Protein AF-A0A5K7YYY8-F1 (afdb_monomer_lite)

Organism: NCBI:txid947919

Structure (mmCIF, N/CA/C/O backbone):
data_AF-A0A5K7YYY8-F1
#
_entry.id   AF-A0A5K7YYY8-F1
#
loop_
_atom_site.group_PDB
_atom_site.id
_atom_site.type_symbol
_atom_site.label_atom_id
_atom_site.label_alt_id
_atom_site.label_comp_id
_atom_site.label_asym_id
_atom_site.label_entity_id
_atom_site.label_seq_id
_atom_site.pdbx_PDB_ins_code
_atom_site.Cartn_x
_atom_site.Cartn_y
_atom_site.Cartn_z
_atom_site.occupancy
_atom_site.B_iso_or_equiv
_atom_site.auth_seq_id
_atom_site.auth_comp_id
_atom_site.auth_asym_id
_atom_site.auth_atom_id
_atom_site.pdbx_PDB_model_num
ATOM 1 N N . MET A 1 1 ? -17.312 -10.309 27.354 1.00 45.38 1 MET A N 1
ATOM 2 C CA . MET A 1 1 ? -15.930 -9.870 27.073 1.00 45.38 1 MET A CA 1
ATOM 3 C C . MET A 1 1 ? -15.901 -8.392 27.376 1.00 45.38 1 MET A C 1
ATOM 5 O O . MET A 1 1 ? -16.301 -7.618 26.518 1.00 45.38 1 MET A O 1
ATOM 9 N N . ASP A 1 2 ? -15.488 -8.027 28.585 1.00 49.38 2 ASP A N 1
ATOM 10 C CA . ASP A 1 2 ? -15.286 -6.623 28.945 1.00 49.38 2 ASP A CA 1
ATOM 11 C C . ASP A 1 2 ? -13.941 -6.202 28.350 1.00 49.38 2 ASP A C 1
ATOM 13 O O . ASP A 1 2 ? -12.876 -6.382 28.940 1.00 49.38 2 ASP A O 1
ATOM 17 N N . GLY A 1 3 ? -13.985 -5.817 27.075 1.00 76.38 3 GLY A N 1
ATOM 18 C CA . GLY A 1 3 ? -12.804 -5.513 26.274 1.00 76.38 3 GLY A CA 1
ATOM 19 C C . GLY A 1 3 ? -12.278 -4.103 26.542 1.00 76.38 3 GLY A C 1
ATOM 20 O O . GLY A 1 3 ? -13.057 -3.183 26.770 1.00 76.38 3 GLY A O 1
ATOM 21 N N . ILE A 1 4 ? -10.958 -3.919 26.424 1.00 82.50 4 ILE A N 1
ATOM 22 C CA . ILE A 1 4 ? -10.235 -2.631 26.535 1.00 82.50 4 ILE A CA 1
ATOM 23 C C . ILE A 1 4 ? -10.937 -1.497 25.751 1.00 82.50 4 ILE A C 1
ATOM 25 O O . ILE A 1 4 ? -11.056 -0.375 26.235 1.00 82.50 4 ILE A O 1
ATOM 29 N N . TYR A 1 5 ? -11.486 -1.809 24.575 1.00 84.75 5 TYR A N 1
ATOM 30 C CA . TYR A 1 5 ? -12.253 -0.879 23.740 1.00 84.75 5 TYR A CA 1
ATOM 31 C C . TYR A 1 5 ? -13.534 -0.337 24.403 1.00 84.75 5 TYR A C 1
ATOM 33 O O . TYR A 1 5 ? -13.798 0.859 24.331 1.00 84.75 5 TYR A O 1
ATOM 41 N N . GLN A 1 6 ? -14.311 -1.179 25.097 1.00 84.62 6 GLN A N 1
ATOM 42 C CA . GLN A 1 6 ? -15.559 -0.759 25.760 1.00 84.62 6 GLN A CA 1
ATOM 43 C C . GLN A 1 6 ? -15.308 0.216 26.919 1.00 84.62 6 GLN A C 1
ATOM 45 O O . GLN A 1 6 ? -16.212 0.935 27.330 1.00 84.62 6 GLN A O 1
ATOM 50 N N . GLN A 1 7 ? -14.070 0.269 27.416 1.00 88.50 7 GLN A N 1
ATOM 51 C CA . GLN A 1 7 ? -13.622 1.216 28.437 1.00 88.50 7 GLN A CA 1
ATOM 52 C C . GLN A 1 7 ? -13.125 2.545 27.834 1.00 88.50 7 GLN A C 1
ATOM 54 O O . GLN A 1 7 ? -12.571 3.375 28.549 1.00 88.50 7 GLN A O 1
ATOM 59 N N . GLY A 1 8 ? -13.281 2.750 26.519 1.00 88.12 8 GLY A N 1
ATOM 60 C CA . GLY A 1 8 ? -12.842 3.961 25.819 1.00 88.12 8 GLY A CA 1
ATOM 61 C C . GLY A 1 8 ? -11.325 4.070 25.638 1.00 88.12 8 GLY A C 1
ATOM 62 O O . GLY A 1 8 ? -10.818 5.139 25.295 1.00 88.12 8 GLY A O 1
ATOM 63 N N . VAL A 1 9 ? -10.578 2.986 25.866 1.00 89.75 9 VAL A N 1
ATOM 64 C CA . VAL A 1 9 ? -9.119 2.990 25.727 1.00 89.75 9 VAL A CA 1
ATOM 65 C C . VAL A 1 9 ? -8.731 2.953 24.250 1.00 89.75 9 VAL A C 1
ATOM 67 O O . VAL A 1 9 ? -9.128 2.063 23.496 1.00 89.75 9 VAL A O 1
ATOM 70 N N . LYS A 1 10 ? -7.887 3.906 23.850 1.00 92.00 10 LYS A N 1
ATOM 71 C CA . LYS A 1 10 ? -7.346 4.021 22.493 1.00 92.00 10 LYS A CA 1
ATOM 72 C C . LYS A 1 10 ? -6.073 3.191 22.357 1.00 92.00 10 LYS A C 1
ATOM 74 O O . LYS A 1 10 ? -5.026 3.556 22.887 1.00 92.00 10 LYS A O 1
ATOM 79 N N . VAL A 1 11 ? -6.163 2.072 21.643 1.00 91.81 11 VAL A N 1
ATOM 80 C CA . VAL A 1 11 ? -5.027 1.170 21.405 1.00 91.81 11 VAL A CA 1
ATOM 81 C C . VAL A 1 11 ? -4.250 1.607 20.165 1.00 91.81 11 VAL A C 1
ATOM 83 O O . VAL A 1 11 ? -4.844 1.805 19.107 1.00 91.81 11 VAL A O 1
ATOM 86 N N . HIS A 1 12 ? -2.925 1.701 20.281 1.00 93.94 12 HIS A N 1
ATOM 87 C CA . HIS A 1 12 ? -2.021 1.939 19.156 1.00 93.94 12 HIS A CA 1
ATOM 88 C C . HIS A 1 12 ? -1.225 0.672 18.818 1.00 93.94 12 HIS A C 1
ATOM 90 O O . HIS A 1 12 ? -0.586 0.086 19.695 1.00 93.94 12 HIS A O 1
ATOM 96 N N . PHE A 1 13 ? -1.244 0.247 17.555 1.00 93.62 13 PHE A N 1
ATOM 97 C CA . PHE A 1 13 ? -0.447 -0.878 17.065 1.00 93.62 13 PHE A CA 1
ATOM 98 C C . PHE A 1 13 ? 0.879 -0.405 16.476 1.00 93.62 13 PHE A C 1
ATOM 100 O O . PHE A 1 13 ? 0.927 0.122 15.366 1.00 93.62 13 PHE A O 1
ATOM 107 N N . LEU A 1 14 ? 1.962 -0.696 17.197 1.00 92.56 14 LEU A N 1
ATOM 108 C CA . LEU A 1 14 ? 3.314 -0.367 16.762 1.00 92.56 14 LEU A CA 1
ATOM 109 C C . LEU A 1 14 ? 3.742 -1.227 15.566 1.00 92.56 14 LEU A C 1
ATOM 111 O O . LEU A 1 14 ? 3.837 -2.453 15.671 1.00 92.56 14 LEU A O 1
ATOM 115 N N . GLY A 1 15 ? 4.025 -0.587 14.431 1.00 89.62 15 GLY A N 1
ATOM 116 C CA . GLY A 1 15 ? 4.619 -1.221 13.250 1.00 89.62 15 GLY A CA 1
ATOM 117 C C . GLY A 1 15 ? 3.747 -2.261 12.531 1.00 89.62 15 GLY A C 1
ATOM 118 O O . GLY A 1 15 ? 4.261 -3.016 11.698 1.00 89.62 15 GLY A O 1
ATOM 119 N N . CYS A 1 16 ? 2.450 -2.349 12.838 1.00 89.88 16 CYS A N 1
ATOM 120 C CA . CYS A 1 16 ? 1.550 -3.309 12.200 1.00 89.88 16 CYS A CA 1
ATOM 121 C C . CYS A 1 16 ? 0.960 -2.728 10.911 1.00 89.88 16 CYS A C 1
ATOM 123 O O . CYS A 1 16 ? 0.465 -1.609 10.890 1.00 89.88 16 CYS A O 1
ATOM 125 N N . THR A 1 17 ? 0.968 -3.513 9.831 1.00 88.62 17 THR A N 1
ATOM 126 C CA . THR A 1 17 ? 0.376 -3.136 8.526 1.00 88.62 17 THR A CA 1
ATOM 127 C C . THR A 1 17 ? -0.426 -4.264 7.881 1.00 88.62 17 THR A C 1
ATOM 129 O O . THR A 1 17 ? -0.751 -4.221 6.697 1.00 88.62 17 THR A O 1
ATOM 132 N N . GLU A 1 18 ? -0.724 -5.313 8.644 1.00 90.88 18 GLU A N 1
ATOM 133 C CA . GLU A 1 18 ? -1.503 -6.447 8.156 1.00 90.88 18 GLU A CA 1
ATOM 134 C C . GLU A 1 18 ? -2.994 -6.122 8.248 1.00 90.88 18 GLU A C 1
ATOM 136 O O . GLU A 1 18 ? -3.508 -5.856 9.338 1.00 90.88 18 GLU A O 1
ATOM 141 N N . PHE A 1 19 ? -3.683 -6.153 7.104 1.00 92.19 19 PHE A N 1
ATOM 142 C CA . PHE A 1 19 ? -5.098 -5.797 7.008 1.00 92.19 19 PHE A CA 1
ATOM 143 C C . PHE A 1 19 ? -5.948 -6.613 7.980 1.00 92.19 19 PHE A C 1
ATOM 145 O O . PHE A 1 19 ? -6.731 -6.055 8.738 1.00 92.19 19 PHE A O 1
ATOM 152 N N . GLU A 1 20 ? -5.754 -7.931 8.018 1.00 90.50 20 GLU A N 1
ATOM 153 C CA . GLU A 1 20 ? -6.536 -8.831 8.863 1.00 90.50 20 GLU A CA 1
ATOM 154 C C . GLU A 1 20 ? -6.370 -8.568 10.362 1.00 90.50 20 GLU A C 1
ATOM 156 O O . GLU A 1 20 ? -7.292 -8.824 11.132 1.00 90.50 20 GLU A O 1
ATOM 161 N N . LYS A 1 21 ? -5.215 -8.044 10.783 1.00 90.62 21 LYS A N 1
ATOM 162 C CA . LYS A 1 21 ? -4.962 -7.728 12.190 1.00 90.62 21 LYS A CA 1
ATOM 163 C C . LYS A 1 21 ? -5.633 -6.422 12.576 1.00 90.62 21 LYS A C 1
ATOM 165 O O . LYS A 1 21 ? -6.196 -6.342 13.659 1.00 90.62 21 LYS A O 1
ATOM 170 N N . ILE A 1 22 ? -5.584 -5.418 11.703 1.00 93.81 22 ILE A N 1
ATOM 171 C CA . ILE A 1 22 ? -6.066 -4.068 12.013 1.00 93.81 22 ILE A CA 1
ATOM 172 C C . ILE A 1 22 ? -7.571 -3.951 11.754 1.00 93.81 22 ILE A C 1
ATOM 174 O O . ILE A 1 22 ? -8.306 -3.469 12.607 1.00 93.81 22 ILE A O 1
ATOM 178 N N . ALA A 1 23 ? -8.061 -4.439 10.615 1.00 93.25 23 ALA A N 1
ATOM 179 C CA . ALA A 1 23 ? -9.450 -4.254 10.193 1.00 93.25 23 ALA A CA 1
ATOM 180 C C . ALA A 1 23 ? -10.471 -4.999 11.071 1.00 93.25 23 ALA A C 1
ATOM 182 O O . ALA A 1 23 ? -11.639 -4.624 11.099 1.00 93.25 23 ALA A O 1
ATOM 183 N N . TYR A 1 24 ? -10.047 -6.048 11.783 1.00 92.19 24 TYR A N 1
ATOM 184 C CA . TYR A 1 24 ? -10.919 -6.888 12.615 1.00 92.19 24 TYR A CA 1
ATOM 185 C C . TYR A 1 24 ? -10.669 -6.730 14.120 1.00 92.19 24 TYR A C 1
ATOM 187 O O . TYR A 1 24 ? -11.197 -7.506 14.915 1.00 92.19 24 TYR A O 1
ATOM 195 N N . THR A 1 25 ? -9.877 -5.736 14.528 1.00 91.94 25 THR A N 1
ATOM 196 C CA . THR A 1 25 ? -9.658 -5.409 15.941 1.00 91.94 25 THR A CA 1
ATOM 197 C C . THR A 1 25 ? -9.934 -3.926 16.198 1.00 91.94 25 THR A C 1
ATOM 199 O O . THR A 1 25 ? -9.728 -3.108 15.301 1.00 91.94 25 THR A O 1
ATOM 202 N N . PRO A 1 26 ? -10.408 -3.550 17.400 1.00 91.50 26 PRO A N 1
ATOM 203 C CA . PRO A 1 26 ? -10.729 -2.165 17.734 1.00 91.50 26 PRO A CA 1
ATOM 204 C C . PRO A 1 26 ? -9.455 -1.365 18.066 1.00 91.50 26 PRO A C 1
ATOM 206 O O . PRO A 1 26 ? -9.228 -0.950 19.203 1.00 91.50 26 PRO A O 1
ATOM 209 N N . VAL A 1 27 ? -8.598 -1.181 17.066 1.00 92.00 27 VAL A N 1
ATOM 210 C CA . VAL A 1 27 ? -7.355 -0.407 17.156 1.00 92.00 27 VAL A CA 1
ATOM 211 C C . VAL A 1 27 ? -7.627 1.026 16.725 1.00 92.00 27 VAL A C 1
ATOM 213 O O . VAL A 1 27 ? -8.224 1.253 15.682 1.00 92.00 27 VAL A O 1
ATOM 216 N N . TYR A 1 28 ? -7.158 1.989 17.514 1.00 92.44 28 TYR A N 1
ATOM 217 C CA . TYR A 1 28 ? -7.353 3.411 17.240 1.00 92.44 28 TYR A CA 1
ATOM 218 C C . TYR A 1 28 ? -6.363 3.947 16.199 1.00 92.44 28 TYR A C 1
ATOM 220 O O . TYR A 1 28 ? -6.704 4.814 15.402 1.00 92.44 28 TYR A O 1
ATOM 228 N N . SER A 1 29 ? -5.121 3.461 16.209 1.00 93.12 29 SER A N 1
ATOM 229 C CA . SER A 1 29 ? -4.105 3.884 15.242 1.00 93.12 29 SER A CA 1
ATOM 230 C C . SER A 1 29 ? -3.000 2.845 15.069 1.00 93.12 29 SER A C 1
ATOM 232 O O . SER A 1 29 ? -2.782 1.997 15.933 1.00 93.12 29 SER A O 1
ATOM 234 N N . ALA A 1 30 ? -2.272 2.925 13.958 1.00 94.06 30 ALA A N 1
ATOM 235 C CA . ALA A 1 30 ? -1.084 2.123 13.690 1.00 94.06 30 ALA A CA 1
ATOM 236 C C . ALA A 1 30 ? -0.047 2.965 12.939 1.00 94.06 30 ALA A C 1
ATOM 238 O O . ALA A 1 30 ? -0.411 3.901 12.228 1.00 94.06 30 ALA A O 1
ATOM 239 N N . ASP A 1 31 ? 1.233 2.641 13.091 1.00 91.56 31 ASP A N 1
ATOM 240 C CA . ASP A 1 31 ? 2.322 3.309 12.378 1.00 91.56 31 ASP A CA 1
ATOM 241 C C . ASP A 1 31 ? 3.114 2.335 11.494 1.00 91.56 31 ASP A C 1
ATOM 243 O O . ASP A 1 31 ? 3.097 1.113 11.671 1.00 91.56 31 ASP A O 1
ATOM 247 N N . SER A 1 32 ? 3.821 2.881 10.500 1.00 88.81 32 SER A N 1
ATOM 248 C CA . SER A 1 32 ? 4.701 2.082 9.655 1.00 88.81 32 SER A CA 1
ATOM 249 C C . SER A 1 32 ? 5.756 2.902 8.929 1.00 88.81 32 SER A C 1
ATOM 251 O O . SER A 1 32 ? 5.464 3.878 8.245 1.00 88.81 32 SER A O 1
ATOM 253 N N . THR A 1 33 ? 6.994 2.409 8.954 1.00 89.56 33 THR A N 1
ATOM 254 C CA . THR A 1 33 ? 8.081 2.8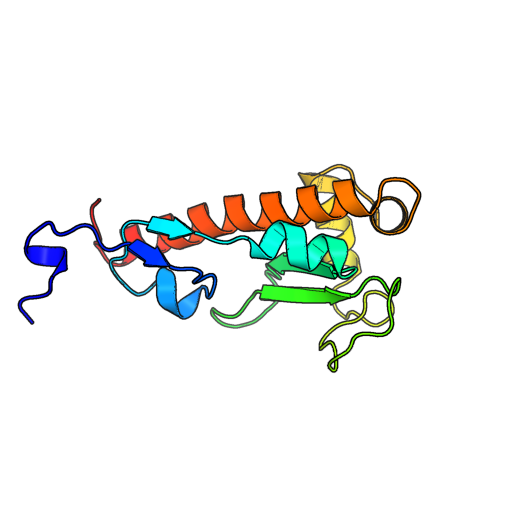69 8.064 1.00 89.56 33 THR A CA 1
ATOM 255 C C . THR A 1 33 ? 8.182 2.037 6.781 1.00 89.56 33 THR A C 1
ATOM 257 O O . THR A 1 33 ? 9.094 2.214 5.966 1.00 89.56 33 THR A O 1
ATOM 260 N N . THR A 1 34 ? 7.258 1.090 6.595 1.00 88.94 34 THR A N 1
ATOM 261 C CA . THR A 1 34 ? 7.353 0.063 5.554 1.00 88.94 34 THR A CA 1
ATOM 262 C C . THR A 1 34 ? 7.184 0.645 4.153 1.00 88.94 34 THR A C 1
ATOM 264 O O . THR A 1 34 ? 7.803 0.127 3.226 1.00 88.94 34 THR A O 1
ATOM 267 N N . TRP A 1 35 ? 6.425 1.734 3.985 1.00 87.31 35 TRP A N 1
ATOM 268 C CA . TRP A 1 35 ? 6.228 2.400 2.690 1.00 87.31 35 TRP A CA 1
ATOM 269 C C . TRP A 1 35 ? 7.558 2.818 2.042 1.00 87.31 35 TRP A C 1
ATOM 271 O O . TRP A 1 35 ? 7.822 2.476 0.887 1.00 87.31 35 TRP A O 1
ATOM 281 N N . ASN A 1 36 ? 8.441 3.454 2.817 1.00 87.50 36 ASN A N 1
ATOM 282 C CA . ASN A 1 36 ? 9.731 3.943 2.333 1.00 87.50 36 ASN A CA 1
ATOM 283 C C . ASN A 1 36 ? 10.728 2.791 2.154 1.00 87.50 36 ASN A C 1
ATOM 285 O O . ASN A 1 36 ? 11.347 2.630 1.102 1.00 87.50 36 ASN A O 1
ATOM 289 N N . ARG A 1 37 ? 10.834 1.918 3.168 1.00 87.56 37 ARG A N 1
ATOM 290 C CA . ARG A 1 37 ? 11.749 0.762 3.135 1.00 87.56 37 ARG A CA 1
ATOM 291 C C . ARG A 1 37 ? 11.449 -0.178 1.966 1.00 87.56 37 ARG A C 1
ATOM 293 O O . ARG A 1 37 ? 12.374 -0.721 1.369 1.00 87.56 37 ARG A O 1
ATOM 300 N N . THR A 1 38 ? 10.170 -0.361 1.638 1.00 86.31 38 THR A N 1
ATOM 301 C CA . THR A 1 38 ? 9.729 -1.195 0.511 1.00 86.31 38 THR A CA 1
ATOM 302 C C . THR A 1 38 ? 10.073 -0.540 -0.823 1.00 86.31 38 THR A C 1
ATOM 304 O O . THR A 1 38 ? 10.658 -1.207 -1.676 1.00 86.31 38 THR A O 1
ATOM 307 N N . GLY A 1 39 ? 9.831 0.768 -0.965 1.00 86.19 39 GLY A N 1
ATOM 308 C CA . GLY A 1 39 ?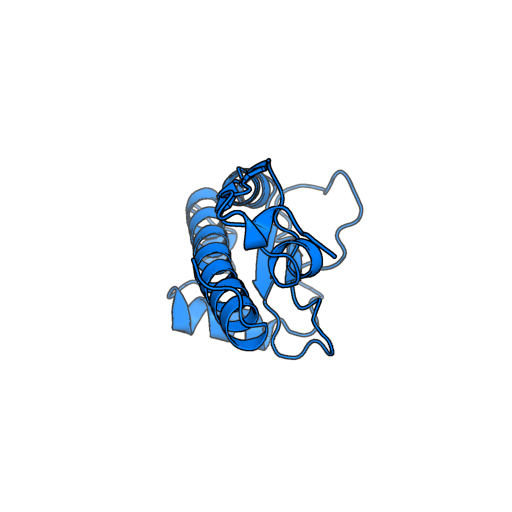 10.214 1.525 -2.161 1.00 86.19 39 GLY A CA 1
ATOM 309 C C . GLY A 1 39 ? 11.721 1.470 -2.435 1.00 86.19 39 GLY A C 1
ATOM 310 O O . GLY A 1 39 ? 12.143 1.106 -3.534 1.00 86.19 39 GLY A O 1
ATOM 311 N N . GLY A 1 40 ? 12.546 1.699 -1.407 1.00 86.00 40 GLY A N 1
ATOM 312 C CA . GLY A 1 40 ? 14.012 1.598 -1.502 1.00 86.00 40 GLY A CA 1
ATOM 313 C C . GLY A 1 40 ? 14.555 0.183 -1.761 1.00 86.00 40 GLY A C 1
ATOM 314 O O . GLY A 1 40 ? 15.703 0.014 -2.194 1.00 86.00 40 GLY A O 1
ATOM 315 N N . ALA A 1 41 ? 13.733 -0.843 -1.525 1.00 87.44 41 ALA A N 1
ATOM 316 C CA . ALA A 1 41 ? 14.023 -2.236 -1.855 1.00 87.44 41 ALA A CA 1
ATOM 317 C C . ALA A 1 41 ? 13.559 -2.641 -3.268 1.00 87.44 41 ALA A C 1
ATOM 319 O O . ALA A 1 41 ? 13.642 -3.825 -3.598 1.00 87.44 41 ALA A O 1
ATOM 320 N N . GLY A 1 42 ? 13.076 -1.696 -4.084 1.00 90.19 42 GLY A N 1
ATOM 321 C CA . GLY A 1 42 ? 12.645 -1.962 -5.460 1.00 90.19 42 GLY A CA 1
ATOM 322 C C . GLY A 1 42 ? 11.277 -2.622 -5.555 1.00 90.19 42 GLY A C 1
ATOM 323 O O . GLY A 1 42 ? 11.069 -3.518 -6.375 1.00 90.19 42 GLY A O 1
ATOM 324 N N . ARG A 1 43 ? 10.364 -2.259 -4.646 1.00 92.62 43 ARG A N 1
ATOM 325 C CA . ARG A 1 43 ? 9.051 -2.895 -4.526 1.00 92.62 43 ARG A CA 1
ATOM 326 C C . ARG A 1 43 ? 7.935 -1.883 -4.330 1.00 92.62 43 ARG A C 1
ATOM 328 O O . ARG A 1 43 ? 8.140 -0.838 -3.706 1.00 92.62 43 ARG A O 1
ATOM 335 N N . ILE A 1 44 ? 6.747 -2.266 -4.782 1.00 95.62 44 ILE A N 1
ATOM 336 C CA . ILE A 1 44 ? 5.505 -1.538 -4.529 1.00 95.62 44 ILE A CA 1
ATOM 337 C C . ILE A 1 44 ? 4.432 -2.428 -3.898 1.00 95.62 44 ILE A C 1
ATOM 339 O O . ILE A 1 44 ? 4.474 -3.659 -4.010 1.00 95.62 44 ILE A O 1
ATOM 343 N N . PHE A 1 45 ? 3.475 -1.791 -3.233 1.00 95.81 45 PHE A N 1
ATOM 344 C CA . PHE A 1 45 ? 2.238 -2.399 -2.767 1.00 95.81 45 PHE A CA 1
ATOM 345 C C . PHE A 1 45 ? 1.116 -2.186 -3.772 1.00 95.81 45 PHE A C 1
ATOM 347 O O . PHE A 1 45 ? 0.930 -1.086 -4.283 1.00 95.81 45 PHE A O 1
ATOM 354 N N . TYR A 1 46 ? 0.345 -3.241 -4.003 1.00 96.12 46 TYR A N 1
ATOM 355 C CA . TYR A 1 46 ? -0.865 -3.187 -4.803 1.00 96.12 46 TYR A CA 1
ATOM 356 C C . TYR A 1 46 ? -1.978 -3.944 -4.093 1.00 96.12 46 TYR A C 1
ATOM 358 O O . TYR A 1 46 ? -1.825 -5.113 -3.734 1.00 96.12 46 TYR A O 1
ATOM 366 N N . TRP A 1 47 ? -3.102 -3.271 -3.867 1.00 95.00 47 TRP A N 1
ATOM 367 C CA . TRP A 1 47 ? -4.310 -3.931 -3.396 1.00 95.00 47 TRP A CA 1
ATOM 368 C C . TRP A 1 47 ? -5.056 -4.489 -4.596 1.00 95.00 47 TRP A C 1
ATOM 370 O O . TRP A 1 47 ? -5.760 -3.767 -5.296 1.00 95.00 47 TRP A O 1
ATOM 380 N N . ASN A 1 48 ? -4.880 -5.779 -4.847 1.00 94.75 48 ASN A N 1
ATOM 381 C CA . ASN A 1 48 ? -5.421 -6.418 -6.029 1.00 94.75 48 ASN A CA 1
ATOM 382 C C . ASN A 1 48 ? -6.916 -6.741 -5.830 1.00 94.75 48 ASN A C 1
ATOM 384 O O . ASN A 1 48 ? -7.246 -7.655 -5.062 1.00 94.75 48 ASN A O 1
ATOM 388 N N . PRO A 1 49 ? -7.845 -6.052 -6.524 1.00 93.06 49 PRO A N 1
ATOM 389 C CA . PRO A 1 49 ? -9.277 -6.274 -6.345 1.00 93.06 49 PRO A CA 1
ATOM 390 C C . PRO A 1 49 ? -9.707 -7.679 -6.782 1.00 93.06 49 PRO A C 1
ATOM 392 O O . PRO A 1 49 ? -10.655 -8.215 -6.201 1.00 93.06 49 PRO A O 1
ATOM 395 N N . ASN A 1 50 ? -8.968 -8.290 -7.716 1.00 92.88 50 ASN A N 1
ATOM 396 C CA . ASN A 1 50 ? -9.237 -9.605 -8.299 1.00 92.88 50 ASN A CA 1
ATOM 397 C C . ASN A 1 50 ? -8.824 -10.770 -7.385 1.00 92.88 50 ASN A C 1
ATOM 399 O O . ASN A 1 50 ? -9.148 -11.926 -7.662 1.00 92.88 50 ASN A O 1
ATOM 403 N N . ARG A 1 51 ? -8.124 -10.499 -6.273 1.00 90.31 51 ARG A N 1
ATOM 404 C CA . ARG A 1 51 ? -7.865 -11.508 -5.239 1.00 90.31 51 ARG A CA 1
ATOM 405 C C . ARG A 1 51 ? -9.152 -11.855 -4.498 1.00 90.31 51 ARG A C 1
ATOM 407 O O . ARG A 1 51 ? -9.877 -10.978 -4.023 1.00 90.31 51 ARG A O 1
ATOM 414 N N . ILE A 1 52 ? -9.379 -13.155 -4.338 1.00 89.06 52 ILE A N 1
ATOM 415 C CA . ILE A 1 52 ? -10.457 -13.693 -3.509 1.00 89.06 52 ILE A CA 1
ATOM 416 C C . ILE A 1 52 ? -10.073 -13.554 -2.029 1.00 89.06 52 ILE A C 1
ATOM 418 O O . ILE A 1 52 ? -8.929 -13.792 -1.641 1.00 89.06 52 ILE A O 1
ATOM 422 N N . GLY A 1 53 ? -11.050 -13.203 -1.194 1.00 86.94 53 GLY A N 1
ATOM 423 C CA . GLY A 1 53 ? -10.876 -13.068 0.251 1.00 86.94 53 GLY A CA 1
ATOM 424 C C . GLY A 1 53 ? -10.346 -11.698 0.682 1.00 86.94 53 GLY A C 1
ATOM 425 O O . GLY A 1 53 ? -10.371 -10.725 -0.070 1.00 86.94 53 GLY A O 1
ATOM 426 N N . TYR A 1 54 ? -9.904 -11.617 1.938 1.00 83.44 54 TYR A N 1
ATOM 427 C CA . TYR A 1 54 ? -9.479 -10.364 2.576 1.00 83.44 54 TYR A CA 1
ATOM 428 C C . TYR A 1 54 ? -7.983 -10.058 2.403 1.00 83.44 54 TYR A C 1
ATOM 430 O O . TYR A 1 54 ? -7.570 -8.912 2.558 1.00 83.44 54 TYR A O 1
ATOM 438 N N . LYS A 1 55 ? -7.156 -11.057 2.063 1.00 87.38 55 LYS A N 1
ATOM 439 C CA . LYS A 1 55 ? -5.719 -10.871 1.803 1.00 87.38 55 LYS A CA 1
ATOM 440 C C . LYS A 1 55 ? -5.491 -10.461 0.351 1.00 87.38 55 LYS A C 1
ATOM 442 O O . LYS A 1 55 ? -5.150 -11.289 -0.489 1.00 87.38 55 LYS A O 1
ATOM 447 N N . LYS A 1 56 ? -5.709 -9.179 0.066 1.00 92.19 56 LYS A N 1
ATOM 448 C CA . LYS A 1 56 ? -5.608 -8.619 -1.291 1.00 92.19 56 LYS A CA 1
ATOM 449 C C . LYS A 1 56 ? -4.284 -7.910 -1.593 1.00 92.19 56 LYS A C 1
ATOM 451 O O . LYS A 1 56 ? -4.058 -7.510 -2.729 1.00 92.19 56 LYS A O 1
ATOM 456 N N . LEU A 1 57 ? -3.412 -7.754 -0.597 1.00 93.44 57 LEU A N 1
ATOM 457 C CA . LEU A 1 57 ? -2.111 -7.112 -0.762 1.00 93.44 57 LEU A CA 1
ATOM 458 C C . LEU A 1 57 ? -1.146 -7.996 -1.559 1.00 93.44 57 LEU A C 1
ATOM 460 O O . LEU A 1 57 ? -0.647 -8.996 -1.041 1.00 93.44 57 LEU A O 1
ATOM 464 N N . ASP A 1 58 ? -0.793 -7.550 -2.758 1.00 93.94 58 ASP A N 1
ATOM 465 C CA . ASP A 1 58 ? 0.320 -8.080 -3.532 1.00 93.94 58 ASP A CA 1
ATOM 466 C C . ASP A 1 58 ? 1.542 -7.147 -3.385 1.00 93.94 58 ASP A C 1
ATOM 468 O O . ASP A 1 58 ? 1.451 -5.920 -3.476 1.00 93.94 58 ASP A O 1
ATOM 472 N N . LYS A 1 59 ? 2.715 -7.737 -3.114 1.00 93.19 59 LYS A N 1
ATOM 473 C CA . LYS A 1 59 ? 4.004 -7.026 -3.039 1.00 93.19 59 LYS A CA 1
ATOM 474 C C . LYS A 1 59 ? 4.785 -7.305 -4.315 1.00 93.19 59 LYS A C 1
ATOM 476 O O . LYS A 1 59 ? 5.271 -8.424 -4.488 1.00 93.19 59 LYS A O 1
ATOM 481 N N . ILE A 1 60 ? 4.907 -6.310 -5.184 1.00 94.25 60 ILE A N 1
ATOM 482 C CA . ILE A 1 60 ? 5.460 -6.481 -6.532 1.00 94.25 60 ILE A CA 1
ATOM 483 C C . ILE A 1 60 ? 6.913 -6.015 -6.555 1.00 94.25 60 ILE A C 1
ATOM 485 O O . ILE A 1 60 ? 7.200 -4.884 -6.165 1.00 94.25 60 ILE A O 1
ATOM 489 N N . ALA A 1 61 ? 7.839 -6.874 -6.989 1.00 93.19 61 ALA A N 1
ATOM 490 C CA . ALA A 1 61 ? 9.224 -6.482 -7.256 1.00 93.19 61 ALA A CA 1
ATOM 491 C C . ALA A 1 61 ? 9.405 -5.965 -8.684 1.00 93.19 61 ALA A C 1
ATOM 493 O O . ALA A 1 61 ? 8.892 -6.560 -9.630 1.00 93.19 61 ALA A O 1
ATOM 494 N N . LEU A 1 62 ? 10.190 -4.894 -8.811 1.00 90.75 62 LEU A N 1
ATOM 495 C CA . LEU A 1 62 ? 10.459 -4.198 -10.073 1.00 90.75 62 LEU A CA 1
ATOM 496 C C . LEU A 1 62 ? 11.841 -4.524 -10.674 1.00 90.75 62 LEU A C 1
ATOM 498 O O . LEU A 1 62 ? 12.096 -4.197 -11.826 1.00 90.75 62 LEU A O 1
ATOM 502 N N . GLY A 1 63 ? 12.698 -5.240 -9.935 1.00 76.25 63 GLY A N 1
ATOM 503 C CA . GLY A 1 63 ? 13.905 -5.878 -10.480 1.00 76.25 63 GLY A CA 1
ATOM 504 C C . GLY A 1 63 ? 15.239 -5.170 -10.214 1.00 76.25 63 GLY A C 1
ATOM 505 O O . GLY A 1 63 ? 16.278 -5.725 -10.552 1.00 76.25 63 GLY A O 1
ATOM 506 N N . ASP A 1 64 ? 15.266 -4.008 -9.556 1.00 67.88 64 ASP A N 1
ATOM 507 C CA . ASP A 1 64 ? 16.524 -3.234 -9.401 1.00 67.88 64 ASP A CA 1
ATOM 508 C C . ASP A 1 64 ? 17.532 -3.848 -8.426 1.00 67.88 64 ASP A C 1
ATOM 510 O O . ASP A 1 64 ? 18.694 -3.447 -8.384 1.00 67.88 64 ASP A O 1
ATOM 514 N N . LYS A 1 65 ? 17.094 -4.787 -7.586 1.00 65.81 65 LYS A N 1
ATOM 515 C CA . LYS A 1 65 ? 17.959 -5.495 -6.641 1.00 65.81 65 LYS A CA 1
ATOM 516 C C . LYS A 1 65 ? 17.560 -6.955 -6.588 1.00 65.81 65 LYS A C 1
ATOM 518 O O . LYS A 1 65 ? 16.381 -7.263 -6.402 1.00 65.81 65 LYS A O 1
ATOM 523 N N . THR A 1 66 ? 18.552 -7.845 -6.640 1.00 66.25 66 THR A N 1
ATOM 524 C CA . THR A 1 66 ? 18.342 -9.258 -6.320 1.00 66.25 66 THR A CA 1
ATOM 525 C C . THR A 1 66 ? 17.756 -9.337 -4.914 1.00 66.25 66 THR A C 1
ATOM 527 O O . THR A 1 66 ? 18.377 -8.880 -3.945 1.00 66.25 66 THR A O 1
ATOM 530 N N . PRO A 1 67 ? 16.533 -9.849 -4.767 1.00 65.19 67 PRO A N 1
ATOM 531 C CA . PRO A 1 67 ? 15.870 -9.796 -3.489 1.00 65.19 67 PRO A CA 1
ATOM 532 C C . PRO A 1 67 ? 16.538 -10.787 -2.528 1.00 65.19 67 PRO A C 1
ATOM 534 O O . PRO A 1 67 ? 16.725 -11.954 -2.848 1.00 65.19 67 PRO A O 1
ATOM 537 N N . LYS A 1 68 ? 16.855 -10.340 -1.303 1.00 66.00 68 LYS A N 1
ATOM 538 C CA . LYS A 1 68 ? 17.443 -11.204 -0.253 1.00 66.00 68 LYS A CA 1
ATOM 539 C C . LYS A 1 68 ? 16.533 -12.367 0.186 1.00 66.00 68 LYS A C 1
ATOM 541 O O . LYS A 1 68 ? 16.960 -13.227 0.946 1.00 66.00 68 LYS A O 1
ATOM 546 N N . ARG A 1 69 ? 15.261 -12.354 -0.216 1.00 65.38 69 ARG A N 1
ATOM 547 C CA . ARG A 1 69 ? 14.245 -13.387 0.037 1.00 65.38 69 ARG A CA 1
ATOM 548 C C . ARG A 1 69 ? 13.421 -13.551 -1.232 1.00 65.38 69 ARG A C 1
ATOM 550 O O . ARG A 1 69 ? 13.219 -12.546 -1.914 1.00 65.38 69 ARG A O 1
ATOM 557 N N . LEU A 1 70 ? 12.917 -14.757 -1.502 1.00 62.31 70 LEU A N 1
ATOM 558 C CA . LEU A 1 70 ? 11.985 -14.992 -2.608 1.00 62.31 70 LEU A CA 1
ATOM 559 C C . LEU A 1 70 ? 10.869 -13.945 -2.574 1.00 62.31 70 LEU A C 1
ATOM 561 O O . LEU A 1 70 ? 10.203 -13.756 -1.553 1.00 62.31 70 LEU A O 1
ATOM 565 N N . VAL A 1 71 ? 10.718 -13.227 -3.683 1.00 67.88 71 VAL A N 1
ATOM 566 C CA . VAL A 1 71 ? 9.582 -12.334 -3.876 1.00 67.88 71 VAL A CA 1
ATOM 567 C C . VAL A 1 71 ? 8.487 -13.159 -4.513 1.00 67.88 71 VAL A C 1
ATOM 569 O O . VAL A 1 71 ? 8.737 -13.886 -5.467 1.00 67.88 71 VAL A O 1
ATOM 572 N N . GLN A 1 72 ? 7.285 -13.047 -3.964 1.00 76.75 72 GLN A N 1
ATOM 573 C CA . GLN A 1 72 ? 6.132 -13.784 -4.455 1.00 76.75 72 GLN A CA 1
ATOM 574 C C . GLN A 1 72 ? 5.730 -13.349 -5.872 1.00 76.75 72 GLN A C 1
ATOM 576 O O . GLN A 1 72 ? 5.318 -14.189 -6.662 1.00 76.75 72 GLN A O 1
ATOM 581 N N . TYR A 1 73 ? 5.878 -12.057 -6.193 1.00 90.56 73 TYR A N 1
ATOM 582 C CA . TYR A 1 73 ? 5.509 -11.488 -7.487 1.00 90.56 73 TYR A CA 1
ATOM 583 C C . TYR A 1 73 ? 6.610 -10.591 -8.044 1.00 90.56 73 TYR A C 1
ATOM 585 O O . TYR A 1 73 ? 7.081 -9.665 -7.378 1.00 90.56 73 TYR A O 1
ATOM 593 N N . HIS A 1 74 ? 6.990 -10.846 -9.289 1.00 92.38 74 HIS A N 1
ATOM 594 C CA . HIS A 1 74 ? 7.863 -9.983 -10.071 1.00 92.38 74 HIS A CA 1
ATOM 595 C C . HIS A 1 74 ? 7.049 -9.341 -11.193 1.00 92.38 74 HIS A C 1
ATOM 597 O O . HIS A 1 74 ? 6.230 -10.023 -11.801 1.00 92.38 74 HIS A O 1
ATOM 603 N N . ILE A 1 75 ? 7.273 -8.055 -11.482 1.00 93.12 75 ILE A N 1
ATOM 604 C CA . ILE A 1 75 ? 6.445 -7.289 -12.428 1.00 93.12 75 ILE A CA 1
ATOM 605 C C . ILE A 1 75 ? 6.369 -7.928 -13.819 1.00 93.12 75 ILE A C 1
ATOM 607 O O . ILE A 1 75 ? 5.318 -7.902 -14.445 1.00 93.12 75 ILE A O 1
ATOM 611 N N . ARG A 1 76 ? 7.459 -8.557 -14.278 1.00 90.06 76 ARG A N 1
ATOM 612 C CA . ARG A 1 76 ? 7.522 -9.208 -15.598 1.00 90.06 76 ARG A CA 1
ATOM 613 C C . ARG A 1 76 ? 6.525 -10.356 -15.756 1.00 90.06 76 ARG A C 1
ATOM 615 O O . ARG A 1 76 ? 5.954 -10.492 -16.828 1.00 90.06 76 ARG A O 1
ATOM 622 N N . ASP A 1 77 ? 6.306 -11.119 -14.687 1.00 91.62 77 ASP A N 1
ATOM 623 C CA . ASP A 1 77 ? 5.519 -12.358 -14.698 1.00 91.62 77 ASP A CA 1
ATOM 624 C C . ASP A 1 77 ? 4.236 -12.217 -13.860 1.00 91.62 77 ASP A C 1
ATOM 626 O O . ASP A 1 77 ? 3.618 -13.201 -13.448 1.00 91.62 77 ASP A O 1
ATOM 630 N N . TYR A 1 78 ? 3.856 -10.981 -13.526 1.00 94.50 78 TYR A N 1
ATOM 631 C CA . TYR A 1 78 ? 2.717 -10.726 -12.661 1.00 94.50 78 TYR A CA 1
ATOM 632 C C . TYR A 1 78 ? 1.407 -10.892 -13.434 1.00 94.50 78 TYR A C 1
ATOM 634 O O . TYR A 1 78 ? 1.123 -10.149 -14.365 1.00 94.50 78 TYR A O 1
ATOM 642 N N . LEU A 1 79 ? 0.582 -11.850 -13.005 1.00 95.25 79 LEU A N 1
ATOM 643 C CA . LEU A 1 79 ? -0.668 -12.210 -13.683 1.00 95.25 79 LEU A CA 1
ATOM 644 C C . LEU A 1 79 ? -1.641 -11.033 -13.875 1.00 95.25 79 LEU A C 1
ATOM 646 O O . LEU A 1 79 ? -2.370 -11.010 -14.857 1.00 95.25 79 LEU A O 1
ATOM 650 N N . PHE A 1 80 ? -1.659 -10.074 -12.944 1.00 96.25 80 PHE A N 1
ATOM 651 C CA . PHE A 1 80 ? -2.559 -8.913 -12.971 1.00 96.25 80 PHE A CA 1
ATOM 652 C C . PHE A 1 80 ? -1.823 -7.622 -13.342 1.00 96.25 80 PHE A C 1
ATOM 654 O O . PHE A 1 80 ? -2.109 -6.552 -12.802 1.00 96.25 80 PHE A O 1
ATOM 661 N N . ARG A 1 81 ? -0.800 -7.737 -14.196 1.00 95.88 81 ARG A N 1
ATOM 662 C CA . ARG A 1 81 ? 0.037 -6.609 -14.604 1.00 95.88 81 ARG A CA 1
ATOM 663 C C . ARG A 1 81 ? -0.778 -5.510 -15.273 1.00 95.88 81 ARG A C 1
ATOM 665 O O . ARG A 1 81 ? -0.638 -4.368 -14.861 1.00 95.88 81 ARG A O 1
ATOM 672 N N . ASP A 1 82 ? -1.652 -5.855 -16.211 1.00 96.81 82 ASP A N 1
ATOM 673 C CA . ASP A 1 82 ? -2.449 -4.865 -16.942 1.00 96.81 82 ASP A CA 1
ATOM 674 C C . ASP A 1 82 ? -3.316 -4.035 -15.982 1.00 96.81 82 ASP A C 1
ATOM 676 O O . ASP A 1 82 ? -3.309 -2.811 -16.031 1.00 96.81 82 ASP A O 1
ATOM 680 N N . GLN A 1 83 ? -3.968 -4.680 -15.006 1.00 97.62 83 GLN A N 1
ATOM 681 C CA . GLN A 1 83 ? -4.789 -3.978 -14.010 1.00 97.62 83 GLN A CA 1
ATOM 682 C C . GLN A 1 83 ? -3.957 -3.136 -13.037 1.00 97.62 83 GLN A C 1
ATOM 684 O O . GLN A 1 83 ? -4.437 -2.128 -12.516 1.00 97.62 83 GLN A O 1
ATOM 689 N N . LEU A 1 84 ? -2.725 -3.560 -12.750 1.00 97.25 84 LEU A N 1
ATOM 690 C CA . LEU A 1 84 ? -1.783 -2.765 -11.972 1.00 97.25 84 LEU A CA 1
ATOM 691 C C . LEU A 1 84 ? -1.339 -1.523 -12.756 1.00 97.25 84 LEU A C 1
ATOM 693 O O . LEU A 1 84 ? -1.302 -0.442 -12.177 1.00 97.25 84 LEU A O 1
ATOM 697 N N . GLU A 1 85 ? -1.010 -1.662 -14.040 1.00 97.56 85 GLU A N 1
ATOM 698 C CA . GLU A 1 85 ? -0.621 -0.543 -14.907 1.00 97.56 85 GLU A CA 1
ATOM 699 C C . GLU A 1 85 ? -1.773 0.452 -15.084 1.00 97.56 85 GLU A C 1
ATOM 701 O O . GLU A 1 85 ? -1.569 1.652 -14.893 1.00 97.56 85 GLU A O 1
ATOM 706 N N . ASP A 1 86 ? -2.994 -0.042 -15.311 1.00 98.00 86 ASP A N 1
ATOM 707 C CA . ASP A 1 86 ? -4.204 0.782 -15.357 1.00 98.00 86 ASP A CA 1
ATOM 708 C C . ASP A 1 86 ? -4.396 1.567 -14.055 1.00 98.00 86 ASP A C 1
ATOM 710 O O . ASP A 1 86 ? -4.609 2.778 -14.089 1.00 98.00 86 ASP A O 1
ATOM 714 N N . TYR A 1 87 ? -4.271 0.908 -12.898 1.00 97.56 87 TYR A N 1
ATOM 715 C CA . TYR A 1 87 ? -4.364 1.562 -11.590 1.00 97.56 87 TYR A CA 1
ATOM 716 C C . TYR A 1 87 ? -3.288 2.643 -11.411 1.00 97.56 87 TYR A C 1
ATOM 718 O O . TYR A 1 87 ? -3.602 3.770 -11.026 1.00 97.56 87 TYR A O 1
ATOM 726 N N . LEU A 1 88 ? -2.021 2.327 -11.703 1.00 97.81 88 LEU A N 1
ATOM 727 C CA . LEU A 1 88 ? -0.912 3.274 -11.564 1.00 97.81 88 LEU A CA 1
ATOM 728 C C . LEU A 1 88 ? -1.126 4.507 -12.446 1.00 97.81 88 LEU A C 1
ATOM 730 O O . LEU A 1 88 ? -0.898 5.637 -12.003 1.00 97.81 88 LEU A O 1
ATOM 734 N N . PHE A 1 89 ? -1.618 4.303 -13.665 1.00 98.19 89 PHE A N 1
ATOM 735 C CA . PHE A 1 89 ? -1.893 5.391 -14.583 1.00 98.19 89 PHE A CA 1
ATOM 736 C C . PHE A 1 89 ? -3.116 6.208 -14.155 1.00 98.19 89 PHE A C 1
ATOM 738 O O . PHE A 1 89 ? -3.070 7.441 -14.158 1.00 98.19 89 PHE A O 1
ATOM 745 N N . GLN A 1 90 ? -4.212 5.554 -13.771 1.00 97.88 90 GLN A N 1
ATOM 746 C CA . GLN A 1 90 ? -5.470 6.220 -13.429 1.00 97.88 90 GLN A CA 1
ATOM 747 C C . GLN A 1 90 ? -5.369 7.037 -12.140 1.00 97.88 90 GLN A C 1
ATOM 749 O O . GLN A 1 90 ? -5.813 8.188 -12.137 1.00 97.88 90 GLN A O 1
ATOM 754 N N . GLU A 1 91 ? -4.736 6.485 -11.106 1.00 97.12 91 GLU A N 1
ATOM 755 C CA . GLU A 1 91 ? -4.666 7.100 -9.777 1.00 97.12 91 GLU A CA 1
ATOM 756 C C . GLU A 1 91 ? -3.471 8.046 -9.628 1.00 97.12 91 GLU A C 1
ATOM 758 O O . GLU A 1 91 ? -3.582 9.110 -9.025 1.00 97.12 91 GLU A O 1
ATOM 763 N N . LEU A 1 92 ? -2.315 7.675 -10.188 1.00 97.25 92 LEU A N 1
ATOM 764 C CA . LEU A 1 92 ? -1.049 8.371 -9.930 1.00 97.25 92 LEU A CA 1
ATOM 765 C C . LEU A 1 92 ? -0.404 8.958 -11.186 1.00 97.25 92 LEU A C 1
ATOM 767 O O . LEU A 1 92 ? 0.591 9.670 -11.065 1.00 97.25 92 LEU A O 1
ATOM 771 N N . ARG A 1 93 ? -0.954 8.678 -12.377 1.00 97.81 93 ARG A N 1
ATOM 772 C CA . ARG A 1 93 ? -0.356 9.033 -13.677 1.00 97.81 93 ARG A CA 1
ATOM 773 C C . ARG A 1 93 ? 1.075 8.498 -13.824 1.00 97.81 93 ARG A C 1
ATOM 775 O O . ARG A 1 93 ? 1.915 9.151 -14.433 1.00 97.81 93 ARG A O 1
ATOM 782 N N . LEU A 1 94 ? 1.333 7.309 -13.273 1.00 97.69 94 LEU A N 1
ATOM 783 C CA . LEU A 1 94 ? 2.624 6.623 -13.341 1.00 97.69 94 LEU A CA 1
ATOM 784 C C . LEU A 1 94 ? 2.558 5.397 -14.254 1.00 97.69 94 LEU A C 1
ATOM 786 O O . LEU A 1 94 ? 1.560 4.681 -14.281 1.00 97.69 94 LEU A O 1
ATOM 790 N N . SER A 1 95 ? 3.663 5.121 -14.935 1.00 97.12 95 SER A N 1
ATOM 791 C CA . SER A 1 95 ? 3.930 3.881 -15.667 1.00 97.12 95 SER A CA 1
ATOM 792 C C . SER A 1 95 ? 4.938 2.990 -14.922 1.00 97.12 95 SER A C 1
ATOM 794 O O . SER A 1 95 ? 5.558 3.399 -13.935 1.00 97.12 95 SER A O 1
ATOM 796 N N . ILE A 1 96 ? 5.155 1.759 -15.399 1.00 95.75 96 ILE A N 1
ATOM 797 C CA . ILE A 1 96 ? 6.236 0.897 -14.880 1.00 95.75 96 ILE A CA 1
ATOM 798 C C . ILE A 1 96 ? 7.619 1.504 -15.146 1.00 95.75 96 ILE A C 1
ATOM 800 O O . ILE A 1 96 ? 8.527 1.351 -14.322 1.00 95.75 96 ILE A O 1
ATOM 804 N N . ASP A 1 97 ? 7.775 2.237 -16.247 1.00 95.00 97 ASP A N 1
ATOM 805 C CA . ASP A 1 97 ? 9.028 2.912 -16.583 1.00 95.00 97 ASP A CA 1
ATOM 806 C C . ASP A 1 97 ? 9.323 4.032 -15.577 1.00 95.00 97 ASP A C 1
ATOM 808 O O . ASP A 1 97 ? 10.440 4.127 -15.071 1.00 95.00 97 ASP A O 1
ATOM 812 N N . ASP A 1 98 ? 8.311 4.789 -15.145 1.00 96.19 98 ASP A N 1
ATOM 813 C CA . ASP A 1 98 ? 8.469 5.791 -14.075 1.00 96.19 98 ASP A CA 1
ATOM 814 C C . ASP A 1 98 ? 8.881 5.156 -12.745 1.00 96.19 98 ASP A C 1
ATOM 816 O O . ASP A 1 98 ? 9.606 5.749 -11.938 1.00 96.19 98 ASP A O 1
ATOM 820 N N . LEU A 1 99 ? 8.420 3.929 -12.506 1.00 94.94 99 LEU A N 1
ATOM 821 C CA . LEU A 1 99 ? 8.773 3.150 -11.333 1.00 94.94 99 LEU A CA 1
ATOM 822 C C . LEU A 1 99 ? 10.133 2.465 -11.452 1.00 94.94 99 LEU A C 1
ATOM 824 O O . LEU A 1 99 ? 10.555 1.896 -10.453 1.00 94.94 99 LEU A O 1
ATOM 828 N N . THR A 1 100 ? 10.827 2.483 -12.591 1.00 93.56 100 THR A N 1
ATOM 829 C CA . THR A 1 100 ? 12.152 1.848 -12.774 1.00 93.56 100 THR A CA 1
ATOM 830 C C . THR A 1 100 ? 13.238 2.797 -13.289 1.00 93.56 100 THR A C 1
ATOM 832 O O . THR A 1 100 ? 14.417 2.458 -13.214 1.00 93.56 100 THR A O 1
ATOM 835 N N . GLY A 1 101 ? 12.860 3.993 -13.741 1.00 90.31 101 GLY A N 1
ATOM 836 C CA . GLY A 1 101 ? 13.754 5.024 -14.257 1.00 90.31 101 GLY A CA 1
ATOM 837 C C . GLY A 1 101 ? 14.361 5.943 -13.192 1.00 90.31 101 GLY A C 1
ATOM 838 O O . GLY A 1 101 ? 14.547 5.581 -12.031 1.00 90.31 101 GLY A O 1
ATOM 839 N N . GLU A 1 102 ? 14.677 7.171 -13.602 1.00 89.69 102 GLU A N 1
ATOM 840 C CA . GLU A 1 102 ? 15.480 8.133 -12.831 1.00 89.69 102 GLU A CA 1
ATOM 841 C C . GLU A 1 102 ? 14.883 8.478 -11.453 1.00 89.69 102 GLU A C 1
ATOM 843 O O . GLU A 1 102 ? 15.591 8.492 -10.447 1.00 89.69 102 GLU A O 1
ATOM 848 N N . ASN A 1 103 ? 13.560 8.662 -11.377 1.00 93.06 103 ASN A N 1
ATOM 849 C CA . ASN A 1 103 ? 12.846 9.037 -10.149 1.00 93.06 103 ASN A CA 1
ATOM 850 C C . ASN A 1 103 ? 12.214 7.844 -9.414 1.00 93.06 103 ASN A C 1
ATOM 852 O O . ASN A 1 103 ? 11.332 8.014 -8.566 1.00 93.06 103 ASN A O 1
ATOM 856 N N . ALA A 1 104 ? 12.673 6.626 -9.704 1.00 92.62 104 ALA A N 1
ATOM 857 C CA . ALA A 1 104 ? 12.039 5.399 -9.242 1.00 92.62 104 ALA A CA 1
ATOM 858 C C . ALA A 1 104 ? 11.850 5.329 -7.717 1.00 92.62 104 ALA A C 1
ATOM 860 O O . ALA A 1 104 ? 10.805 4.885 -7.245 1.00 92.62 104 ALA A O 1
ATOM 861 N N . LEU A 1 105 ? 12.823 5.790 -6.921 1.00 92.19 105 LEU A N 1
ATOM 862 C CA . LEU A 1 105 ? 12.707 5.779 -5.457 1.00 92.19 105 LEU A CA 1
ATOM 863 C C . LEU A 1 105 ? 11.512 6.611 -4.974 1.00 92.19 105 LEU A C 1
ATOM 865 O O . LEU A 1 105 ? 10.722 6.136 -4.156 1.00 92.19 105 LEU A O 1
ATOM 869 N N . PHE A 1 106 ? 11.388 7.832 -5.492 1.00 94.88 106 PHE A N 1
ATOM 870 C CA . PHE A 1 106 ? 10.303 8.745 -5.153 1.00 94.88 106 PHE A CA 1
ATOM 871 C C . PHE A 1 106 ? 8.958 8.193 -5.636 1.00 94.88 106 PHE A C 1
ATOM 873 O O . PHE A 1 106 ? 8.026 8.075 -4.843 1.00 94.88 106 PHE A O 1
ATOM 880 N N . ASN A 1 107 ? 8.883 7.752 -6.893 1.00 96.56 107 ASN A N 1
ATOM 881 C CA . ASN A 1 107 ? 7.643 7.251 -7.488 1.00 96.56 107 ASN A CA 1
ATOM 882 C C . ASN A 1 107 ? 7.124 5.988 -6.779 1.00 96.56 107 ASN A C 1
ATOM 884 O O . ASN A 1 107 ? 5.927 5.850 -6.531 1.00 96.56 107 ASN A O 1
ATOM 888 N N . ARG A 1 108 ? 8.016 5.087 -6.350 1.00 96.00 108 ARG A N 1
ATOM 889 C CA . ARG A 1 108 ? 7.629 3.916 -5.541 1.00 96.00 108 ARG A CA 1
ATOM 890 C C . ARG A 1 108 ? 7.174 4.300 -4.144 1.00 96.00 108 ARG A C 1
ATOM 892 O O . ARG A 1 108 ? 6.257 3.676 -3.614 1.00 96.00 108 ARG A O 1
ATOM 899 N N . ALA A 1 109 ? 7.827 5.283 -3.525 1.00 95.19 109 ALA A N 1
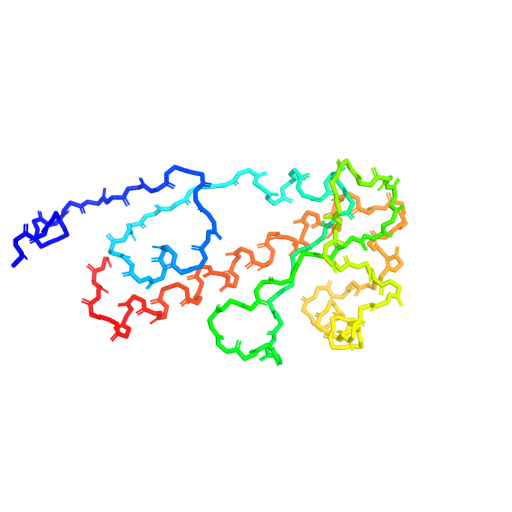ATOM 900 C CA . ALA A 1 109 ? 7.398 5.794 -2.231 1.00 95.19 109 ALA A CA 1
ATOM 901 C C . ALA A 1 109 ? 5.994 6.404 -2.334 1.00 95.19 109 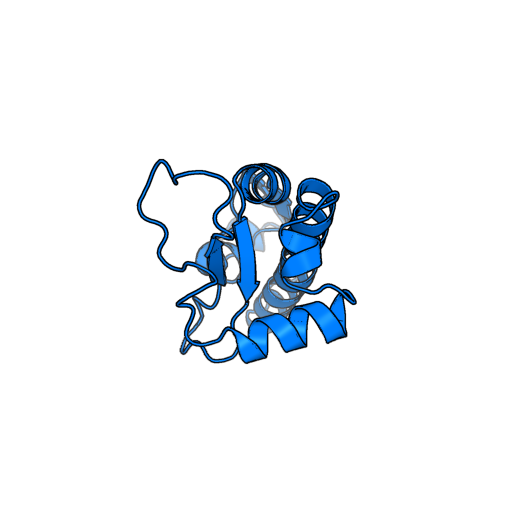ALA A C 1
ATOM 903 O O . ALA A 1 109 ? 5.149 6.079 -1.504 1.00 95.19 109 ALA A O 1
ATOM 904 N N . LEU A 1 110 ? 5.723 7.183 -3.387 1.00 96.19 110 LEU A N 1
ATOM 905 C CA . LEU A 1 110 ? 4.402 7.732 -3.689 1.00 96.19 110 LEU A CA 1
ATOM 906 C C . LEU A 1 110 ? 3.356 6.624 -3.870 1.00 96.19 110 LEU A C 1
ATOM 908 O O . LEU A 1 110 ? 2.336 6.639 -3.185 1.00 96.19 110 LEU A O 1
ATOM 912 N N . ALA A 1 111 ? 3.636 5.617 -4.704 1.00 97.12 111 ALA A N 1
ATOM 913 C CA . ALA A 1 111 ? 2.737 4.477 -4.902 1.00 97.12 111 ALA A CA 1
ATOM 914 C C . ALA A 1 111 ? 2.446 3.718 -3.593 1.00 97.12 111 ALA A C 1
ATOM 916 O O . ALA A 1 111 ? 1.304 3.350 -3.314 1.00 97.12 111 ALA A O 1
ATOM 917 N N . ASN A 1 112 ? 3.465 3.527 -2.750 1.00 96.88 112 ASN A N 1
ATOM 918 C CA . ASN A 1 112 ? 3.306 2.868 -1.455 1.00 96.88 112 ASN A CA 1
ATOM 919 C C . ASN A 1 112 ? 2.526 3.718 -0.447 1.00 96.88 112 ASN A C 1
ATOM 921 O O . ASN A 1 112 ? 1.750 3.160 0.323 1.00 96.88 112 ASN A O 1
ATOM 925 N N . ILE A 1 113 ? 2.725 5.038 -0.427 1.00 96.25 113 ILE A N 1
ATOM 926 C CA . ILE A 1 113 ? 1.937 5.953 0.410 1.00 96.25 113 ILE A CA 1
ATOM 927 C C . ILE A 1 113 ? 0.476 5.919 -0.030 1.00 96.25 113 ILE A C 1
ATOM 929 O O . ILE A 1 113 ? -0.395 5.758 0.819 1.00 96.25 113 ILE A O 1
ATOM 933 N N . HIS A 1 114 ? 0.213 5.989 -1.336 1.00 96.81 114 HIS A N 1
ATOM 934 C CA . HIS A 1 114 ? -1.143 5.903 -1.874 1.00 96.81 114 HIS A CA 1
ATOM 935 C C . HIS A 1 114 ? -1.846 4.613 -1.434 1.00 96.81 114 HIS A C 1
ATOM 937 O O . HIS A 1 114 ? -2.975 4.650 -0.954 1.00 96.81 114 HIS A O 1
ATOM 943 N N . TYR A 1 115 ? -1.140 3.477 -1.479 1.00 96.38 115 TYR A N 1
ATOM 944 C CA . TYR A 1 115 ? -1.649 2.228 -0.913 1.00 96.38 115 TYR A CA 1
ATOM 945 C C . TYR A 1 115 ? -2.042 2.364 0.569 1.00 96.38 115 TYR A C 1
ATOM 947 O O . TYR A 1 115 ? -3.089 1.856 0.957 1.00 96.38 115 TYR A O 1
ATOM 955 N N . PHE A 1 116 ? -1.236 3.030 1.405 1.00 95.62 116 PHE A N 1
ATOM 956 C CA . PHE A 1 116 ? -1.553 3.194 2.829 1.00 95.62 116 PHE A CA 1
ATOM 957 C C . PHE A 1 116 ? -2.726 4.143 3.092 1.00 95.62 116 PHE A C 1
ATOM 959 O O . PHE A 1 116 ? -3.475 3.898 4.034 1.00 95.62 116 PHE A O 1
ATOM 966 N N . VAL A 1 117 ? -2.922 5.161 2.250 1.00 95.44 117 VAL A N 1
ATOM 967 C CA . VAL A 1 117 ? -4.120 6.015 2.296 1.00 95.44 117 VAL A CA 1
ATOM 968 C C . VAL A 1 117 ? -5.368 5.171 2.042 1.00 95.44 117 VAL A C 1
ATOM 970 O O . VAL A 1 117 ? -6.284 5.148 2.859 1.00 95.44 117 VAL A O 1
ATOM 973 N N . LEU A 1 118 ? -5.373 4.380 0.967 1.00 95.50 118 LEU A N 1
ATOM 974 C CA . LEU A 1 118 ? -6.500 3.493 0.673 1.00 95.50 118 LEU A CA 1
ATOM 975 C C . LEU A 1 118 ? -6.680 2.401 1.743 1.00 95.50 118 LEU A C 1
ATOM 977 O O . LEU A 1 118 ? -7.801 2.033 2.093 1.00 95.50 118 LEU A O 1
ATOM 981 N N . PHE A 1 119 ? -5.578 1.898 2.302 1.00 94.75 119 PHE A N 1
ATOM 982 C CA . PHE A 1 119 ? -5.593 0.931 3.396 1.00 94.75 119 PHE A CA 1
ATOM 983 C C . PHE A 1 119 ? -6.322 1.465 4.628 1.00 94.75 119 PHE A C 1
ATOM 985 O O . PHE A 1 119 ? -7.146 0.751 5.203 1.00 94.75 119 PHE A O 1
ATOM 992 N N . GLU A 1 120 ? -6.046 2.710 5.015 1.00 94.62 120 GLU A N 1
ATOM 993 C CA . GLU A 1 120 ? -6.746 3.389 6.103 1.00 94.62 120 GLU A CA 1
ATOM 994 C C . GLU A 1 120 ? -8.253 3.477 5.822 1.00 94.62 120 GLU A C 1
ATOM 996 O O . GLU A 1 120 ? -9.062 3.128 6.685 1.00 94.62 120 GLU A O 1
ATOM 1001 N N . GLU A 1 121 ? -8.653 3.842 4.602 1.00 94.81 121 GLU A N 1
ATOM 1002 C CA . GLU A 1 121 ? -10.069 3.885 4.221 1.00 94.81 121 GLU A CA 1
ATOM 1003 C C . GLU A 1 121 ? -10.755 2.516 4.335 1.00 94.81 121 GLU A C 1
ATOM 1005 O O . GLU A 1 121 ? -11.877 2.420 4.846 1.00 94.81 121 GLU A O 1
ATOM 1010 N N . TRP A 1 122 ? -10.098 1.443 3.882 1.00 94.25 122 TRP A N 1
ATOM 1011 C CA . TRP A 1 122 ? -10.645 0.086 3.972 1.00 94.25 122 TRP A CA 1
ATOM 1012 C C . TRP A 1 122 ? -10.767 -0.391 5.419 1.00 94.25 122 TRP A C 1
ATOM 1014 O O . TRP A 1 122 ? -11.777 -1.005 5.771 1.00 94.25 122 TRP A O 1
ATOM 1024 N N . VAL A 1 123 ? -9.775 -0.095 6.264 1.00 94.50 123 VAL A N 1
ATOM 1025 C CA . VAL A 1 123 ? -9.822 -0.390 7.704 1.00 94.50 123 VAL A CA 1
ATOM 1026 C C . VAL A 1 123 ? -10.975 0.363 8.360 1.00 94.50 123 VAL A C 1
ATOM 1028 O O . VAL A 1 123 ? -11.808 -0.262 9.013 1.00 94.50 123 VAL A O 1
ATOM 1031 N N . ASN A 1 124 ? -11.086 1.671 8.123 1.00 94.31 124 ASN A N 1
ATOM 1032 C CA . ASN A 1 124 ? -12.130 2.510 8.710 1.00 94.31 124 ASN A CA 1
ATOM 1033 C C . ASN A 1 124 ? -13.532 2.070 8.280 1.00 94.31 124 ASN A C 1
ATOM 1035 O O . ASN A 1 124 ? -14.462 2.043 9.088 1.00 94.31 124 ASN A O 1
ATOM 1039 N N . ARG A 1 125 ? -13.699 1.678 7.012 1.00 94.62 125 ARG A N 1
ATOM 1040 C CA . ARG A 1 125 ? -14.951 1.082 6.533 1.00 94.62 125 ARG A CA 1
ATOM 1041 C C . ARG A 1 125 ? -15.263 -0.204 7.291 1.00 94.62 125 ARG A C 1
ATOM 1043 O O . ARG A 1 125 ? -16.391 -0.371 7.750 1.00 94.62 125 ARG A O 1
ATOM 1050 N N . LYS A 1 126 ? -14.268 -1.076 7.479 1.00 94.56 126 LYS A N 1
ATOM 1051 C CA . LYS A 1 126 ? -14.471 -2.346 8.178 1.00 94.56 126 LYS A CA 1
ATOM 1052 C C . LYS A 1 126 ? -14.788 -2.162 9.662 1.00 94.56 126 LYS A C 1
ATOM 1054 O O . LYS A 1 12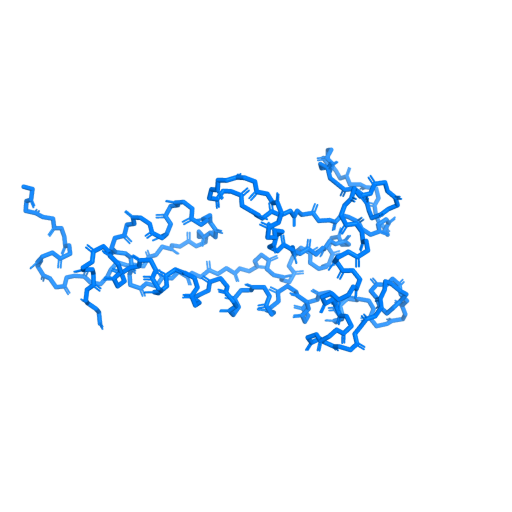6 ? -15.664 -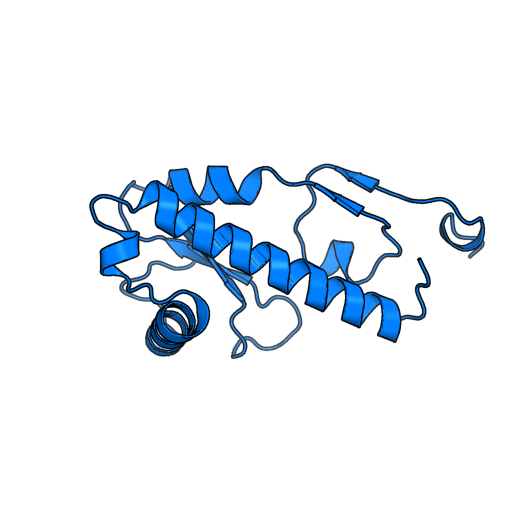2.843 10.183 1.00 94.56 126 LYS A O 1
ATOM 1059 N N . HIS A 1 127 ? -14.136 -1.212 10.324 1.00 94.44 127 HIS A N 1
ATOM 1060 C CA . HIS A 1 127 ? -14.428 -0.827 11.706 1.00 94.44 127 HIS A CA 1
ATOM 1061 C C . HIS A 1 127 ? -15.875 -0.363 11.871 1.00 94.44 127 HIS A C 1
ATOM 1063 O O . HIS A 1 127 ? -16.560 -0.843 12.774 1.00 94.44 127 HIS A O 1
ATOM 1069 N N . LYS A 1 128 ? -16.377 0.471 10.949 1.00 94.00 128 LYS A N 1
ATOM 1070 C CA . LYS A 1 128 ? -17.789 0.891 10.931 1.00 94.00 128 LYS A CA 1
ATOM 1071 C C . LYS A 1 128 ? -18.745 -0.291 10.757 1.00 94.00 128 LYS A C 1
ATOM 1073 O O . LYS A 1 128 ? -19.733 -0.371 11.479 1.00 94.00 128 LYS A O 1
ATOM 1078 N N . GLU A 1 129 ? -18.446 -1.224 9.850 1.00 94.81 129 GLU A N 1
ATOM 1079 C CA . GLU A 1 129 ? -19.248 -2.448 9.658 1.00 94.81 129 GLU A CA 1
ATOM 1080 C C . GLU A 1 129 ? -19.311 -3.323 10.920 1.00 94.81 129 GLU A C 1
ATOM 1082 O O . GLU A 1 129 ? -20.323 -3.974 11.168 1.00 94.81 129 GLU A O 1
ATOM 1087 N N . LEU A 1 130 ? -18.237 -3.346 11.712 1.00 92.69 130 LEU A N 1
ATOM 1088 C CA . LEU A 1 130 ? -18.140 -4.117 12.955 1.00 92.69 130 LEU A CA 1
ATOM 1089 C C . LEU A 1 130 ? -18.677 -3.367 14.187 1.00 92.69 130 LEU A C 1
ATOM 1091 O O . LEU A 1 130 ? -18.695 -3.932 15.279 1.00 92.69 130 LEU A O 1
ATOM 1095 N N . GLY A 1 131 ? -19.116 -2.115 14.030 1.00 92.31 131 GLY A N 1
ATOM 1096 C CA . GLY A 1 131 ? -19.627 -1.294 15.129 1.00 92.31 131 GLY A CA 1
ATOM 1097 C C . GLY A 1 131 ? -18.543 -0.708 16.038 1.00 92.31 131 GLY A C 1
ATOM 1098 O O . GLY A 1 131 ? -18.837 -0.337 17.175 1.00 92.31 131 GLY A O 1
ATOM 1099 N N . PHE A 1 132 ? -17.295 -0.617 15.569 1.00 90.50 132 PHE A N 1
ATOM 1100 C CA . PHE A 1 132 ? -16.267 0.150 16.268 1.00 90.50 132 PHE A CA 1
ATOM 1101 C C . PHE A 1 132 ? -16.483 1.648 16.009 1.00 90.50 132 PHE A C 1
ATOM 1103 O O . PHE A 1 132 ? -16.577 2.096 14.866 1.00 90.50 132 PHE A O 1
ATOM 1110 N N . THR A 1 133 ? -16.577 2.420 17.084 1.00 79.69 133 THR A N 1
ATOM 1111 C CA . THR A 1 133 ? -16.823 3.860 17.116 1.00 79.69 133 THR A CA 1
ATOM 1112 C C . THR A 1 133 ? -15.632 4.524 17.798 1.00 79.69 133 THR A C 1
ATOM 1114 O O . THR A 1 133 ? -15.408 4.301 18.990 1.00 79.69 133 THR A O 1
ATOM 1117 N N . PHE A 1 134 ? -14.872 5.311 17.040 1.00 73.88 134 PHE A N 1
ATOM 1118 C CA . PHE A 1 134 ? -13.710 6.076 17.499 1.00 73.88 134 PHE A CA 1
ATOM 1119 C C . PHE A 1 134 ? -13.870 7.556 17.172 1.00 73.88 134 PHE A C 1
ATOM 1121 O O . PHE A 1 134 ? -14.553 7.854 16.164 1.00 73.88 134 PHE A O 1
#

pLDDT: mean 89.98, std 9.34, range [45.38, 98.19]

Sequence (134 aa):
MDGIYQQGVKVHFLGCTEFEKIAYTPVYSADSTTWNRTGGAGRIFYWNPNRIGYKKLDKIALGDKTPKRLVQYHIRDYLFRDQLEDYLFQELRLSIDDLTGENALFNRALANIHYFVLFEEWVNRKHKELGFTF

Foldseek 3Di:
DCDPVVVVDAAEAEADDQLVVQLPDLHNYYDHPCLLVLLVQQWAWDQAPPDPDDPRIAIEHLPPDDHPDDHPHYLVPHPCNVVVQVCCCVPPVDGSCCCVDDCNSVSRSVRRVVVVVVSVVSSVVSCVVVVRDD

Radius of gyration: 16.55 Å; chains: 1; bounding box: 38×24×46 Å

Secondary structure (DSSP, 8-state):
---GGGGT---EETT---HHHHTTS--SEE--SHHHHHHHTTEEEEE-TTSSSS--EEEEE-SSS--SS--SEEGGG-TTHHHHHHHHHHHH---TTTTTSTTHHHHHHHHHHHHHHHHHHHHHHHHHHTT---